Protein AF-A0A4R5G3Q1-F1 (afdb_monomer_lite)

Radius of gyration: 22.33 Å; chains: 1; bounding box: 58×32×51 Å

Organism: NCBI:txid2740579

Secondary structure (DSSP, 8-state):
-----HHHHHT--SSSPPHHHHHHHHHHHHHHHHTTSS-HHHHHHHTGGGGTSS-HHHHHHHHHHHHS---HHHHHHHHHHHHHH---B-TTSPBP--S------HHHHHHHHHHTT----TTT-TTHHHHHHHHHHHHH-

Sequence (141 aa):
KVLTSSAKNRGKSDDVPSLEIVHNRKSYWYKLYKSGLISKRKFDNLTKAERGGLTEADKAGFIKRQLVETRQITKHVAQILDARFNTKRDENDKVIRDVKVITLKSNLVSQFRKEFKFYKVREINDYHHAHDAYLNAVVGT

Foldseek 3Di:
DDDDDPVVVVPDDPWAPAPVVCVVCLVVVVVCPVVVVDDPVVSCRNNCVVVVIQDPVNVVVVVCVQWDDDDVVVVVVLVVVQCVPFVDADPVRHTDRPDDRDDGDPVQLVVVCVVVVVDDDPVVDDCVVVVSVVSCVVSRD

Structure (mmCIF, N/CA/C/O backbone):
data_AF-A0A4R5G3Q1-F1
#
_entry.id   AF-A0A4R5G3Q1-F1
#
loop_
_atom_site.group_PDB
_atom_site.id
_atom_site.type_symbol
_atom_site.label_atom_id
_atom_site.label_alt_id
_atom_site.label_comp_id
_atom_site.label_asym_id
_atom_site.label_entity_id
_atom_site.label_seq_id
_atom_site.pdbx_PDB_ins_code
_atom_site.Cartn_x
_atom_site.Cartn_y
_atom_site.Cartn_z
_atom_site.occupancy
_atom_site.B_iso_or_equiv
_atom_site.auth_seq_id
_atom_site.auth_comp_id
_atom_site.auth_asym_id
_atom_site.auth_atom_id
_atom_site.pdbx_PDB_model_num
ATOM 1 N N . LYS A 1 1 ? -8.012 -5.603 12.363 1.00 86.38 1 LYS A N 1
ATOM 2 C CA . LYS A 1 1 ? -9.467 -5.897 12.393 1.00 86.38 1 LYS A CA 1
ATOM 3 C C . LYS A 1 1 ? -9.873 -6.323 13.807 1.00 86.38 1 LYS A C 1
ATOM 5 O O . LYS A 1 1 ? -9.035 -6.885 14.516 1.00 86.38 1 LYS A O 1
ATOM 10 N N . VAL A 1 2 ? -11.102 -6.008 14.219 1.00 88.31 2 VAL A N 1
ATOM 11 C CA . VAL A 1 2 ? -11.713 -6.353 15.519 1.00 88.31 2 VAL A CA 1
ATOM 12 C C . VAL A 1 2 ? -13.204 -6.626 15.301 1.00 88.31 2 VAL A C 1
ATOM 14 O O . VAL A 1 2 ? -13.788 -6.010 14.412 1.00 88.31 2 VAL A O 1
ATOM 17 N N . LEU A 1 3 ? -13.800 -7.525 16.087 1.00 90.25 3 LEU A N 1
ATOM 18 C CA . LEU A 1 3 ? -15.251 -7.725 16.128 1.00 90.25 3 LEU A CA 1
ATOM 19 C C . LEU A 1 3 ? -15.857 -6.740 17.138 1.00 90.25 3 LEU A C 1
ATOM 21 O O . LEU A 1 3 ? -15.314 -6.558 18.224 1.00 90.25 3 LEU A O 1
ATOM 25 N N . THR A 1 4 ? -16.944 -6.068 16.769 1.00 88.31 4 THR A N 1
ATOM 26 C CA . THR A 1 4 ? -17.687 -5.142 17.638 1.00 88.31 4 THR A CA 1
ATOM 27 C C . THR A 1 4 ? -19.130 -5.040 17.149 1.00 88.31 4 THR A C 1
ATOM 29 O O . THR A 1 4 ? -19.430 -5.461 16.029 1.00 88.31 4 THR A O 1
ATOM 32 N N . SER A 1 5 ? -20.022 -4.487 17.971 1.00 87.38 5 SER A N 1
ATOM 33 C CA . SER A 1 5 ? -21.430 -4.333 17.610 1.00 87.38 5 SER A CA 1
ATOM 34 C C . SER A 1 5 ? -21.610 -3.390 16.416 1.00 87.38 5 SER A C 1
ATOM 36 O O . SER A 1 5 ? -20.875 -2.415 16.237 1.00 87.38 5 SER A O 1
ATOM 38 N N . SER A 1 6 ? -22.624 -3.670 15.594 1.00 82.00 6 SER A N 1
ATOM 39 C CA . SER A 1 6 ? -22.924 -2.886 14.388 1.00 82.00 6 SER A CA 1
ATOM 40 C C . SER A 1 6 ? -23.203 -1.409 14.702 1.00 82.00 6 SER A C 1
ATOM 42 O O . SER A 1 6 ? -22.681 -0.523 14.028 1.00 82.00 6 SER A O 1
ATOM 44 N N . ALA A 1 7 ? -23.918 -1.125 15.797 1.00 80.38 7 ALA A N 1
ATOM 45 C CA . ALA A 1 7 ? -24.176 0.243 16.249 1.00 80.38 7 ALA A CA 1
ATOM 46 C C . ALA A 1 7 ? -22.879 1.025 16.532 1.00 80.38 7 ALA A C 1
ATOM 48 O O . ALA A 1 7 ? -22.729 2.159 16.086 1.00 80.38 7 ALA A O 1
ATOM 49 N N . LYS A 1 8 ? -21.900 0.395 17.197 1.00 78.75 8 LYS A N 1
ATOM 50 C CA . LYS A 1 8 ? -20.589 1.006 17.469 1.00 78.75 8 LYS A CA 1
ATOM 51 C C . LYS A 1 8 ? -19.693 1.078 16.226 1.00 78.75 8 LYS A C 1
ATOM 53 O O . LYS A 1 8 ? -18.762 1.872 16.210 1.00 78.75 8 LYS A O 1
ATOM 58 N N . ASN A 1 9 ? -19.947 0.271 15.192 1.00 74.94 9 ASN A N 1
ATOM 59 C CA . ASN A 1 9 ? -19.268 0.393 13.897 1.00 74.94 9 ASN A CA 1
ATOM 60 C C . ASN A 1 9 ? -19.763 1.593 13.083 1.00 74.94 9 ASN A C 1
ATOM 62 O O . ASN A 1 9 ? -18.938 2.245 12.456 1.00 74.94 9 ASN A O 1
ATOM 66 N N . ARG A 1 10 ? -21.072 1.880 13.095 1.00 60.50 10 ARG A N 1
ATOM 67 C CA . ARG A 1 10 ? -21.661 2.995 12.332 1.00 60.50 10 ARG A CA 1
ATOM 68 C C . ARG A 1 10 ? -21.222 4.375 12.825 1.00 60.50 10 ARG A C 1
ATOM 70 O O . ARG A 1 10 ? -21.154 5.293 12.027 1.00 60.50 10 ARG A O 1
ATOM 77 N N . GLY A 1 11 ? -20.897 4.506 14.111 1.00 62.84 11 GLY A N 1
ATOM 78 C CA . GLY A 1 11 ? -20.401 5.755 14.703 1.00 62.84 11 GLY A CA 1
ATOM 79 C C . GLY A 1 11 ? -18.888 5.974 14.590 1.00 62.84 11 GLY A C 1
ATOM 80 O O . GLY A 1 11 ? -18.348 6.769 15.351 1.00 62.84 11 GLY A O 1
ATOM 81 N N . LYS A 1 12 ? -18.174 5.230 13.734 1.00 70.38 12 LYS A N 1
ATOM 82 C CA . LYS A 1 12 ? -16.725 5.409 13.549 1.00 70.38 12 LYS A CA 1
ATOM 83 C C . LYS A 1 12 ? -16.443 6.582 12.611 1.00 70.38 12 LYS A C 1
ATOM 85 O O . LYS A 1 12 ? -17.037 6.653 11.542 1.00 70.38 12 LYS A O 1
ATOM 90 N N . SER A 1 13 ? -15.511 7.445 13.007 1.00 69.81 13 SER A N 1
ATOM 91 C CA . SER A 1 13 ? -14.900 8.470 12.156 1.00 69.81 13 SER A CA 1
ATOM 92 C C . SER A 1 13 ? -13.660 7.924 11.429 1.00 69.81 13 SER A C 1
ATOM 94 O O . SER A 1 13 ? -13.234 6.792 11.679 1.00 69.81 13 SER A O 1
ATOM 96 N N . ASP A 1 14 ? -13.050 8.740 10.565 1.00 76.12 14 ASP A N 1
ATOM 97 C CA . ASP A 1 14 ? -11.826 8.427 9.803 1.00 76.12 14 ASP A CA 1
ATOM 98 C C . ASP A 1 14 ? -10.533 8.387 10.654 1.00 76.12 14 ASP A C 1
ATOM 100 O O . ASP A 1 14 ? -9.425 8.548 10.138 1.00 76.12 14 ASP A O 1
ATOM 104 N N . ASP A 1 15 ? -10.650 8.162 11.966 1.00 80.56 15 ASP A N 1
ATOM 105 C CA . ASP A 1 15 ? -9.535 8.173 12.917 1.00 80.56 15 ASP A CA 1
ATOM 106 C C . ASP A 1 15 ? -9.480 6.894 13.783 1.00 80.56 15 ASP A C 1
ATOM 108 O O . ASP A 1 15 ? -10.310 5.981 13.695 1.00 80.56 15 ASP A O 1
ATOM 112 N N . VAL A 1 16 ? -8.443 6.785 14.614 1.00 86.38 16 VAL A N 1
ATOM 113 C CA . VAL A 1 16 ? -8.289 5.740 15.635 1.00 86.38 16 VAL A CA 1
ATOM 114 C C . VAL A 1 16 ? -9.431 5.789 16.664 1.00 86.38 16 VAL A C 1
ATOM 116 O O . VAL A 1 16 ? -10.144 6.789 16.752 1.00 86.38 16 VAL A O 1
ATOM 119 N N . PRO A 1 17 ? -9.641 4.725 17.472 1.00 88.75 17 PRO A N 1
ATOM 120 C CA . PRO A 1 17 ? -10.672 4.751 18.507 1.00 88.75 17 PRO A CA 1
ATOM 121 C C . PRO A 1 17 ? -10.540 5.992 19.396 1.00 88.75 17 PRO A C 1
ATOM 123 O O . PRO A 1 17 ? -9.445 6.281 19.868 1.00 88.75 17 PRO A O 1
ATOM 126 N N . SER A 1 18 ? -11.644 6.696 19.645 1.00 89.12 18 SER A N 1
ATOM 127 C CA . SER A 1 18 ? -11.668 7.906 20.476 1.00 89.12 18 SER A CA 1
ATOM 12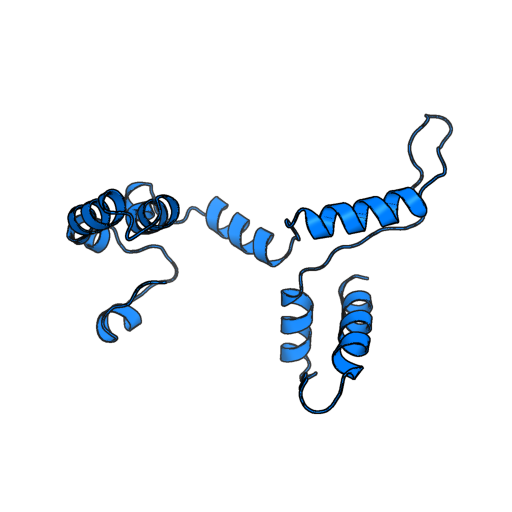8 C C . SER A 1 18 ? -11.081 7.665 21.871 1.00 89.12 18 SER A C 1
ATOM 130 O O . SER A 1 18 ? -11.228 6.569 22.420 1.00 89.12 18 SER A O 1
ATOM 132 N N . LEU A 1 19 ? -10.513 8.706 22.488 1.00 89.88 19 LEU A N 1
ATOM 133 C CA . LEU A 1 19 ? -9.928 8.658 23.839 1.00 89.88 19 LEU A CA 1
ATOM 134 C C . LEU A 1 19 ? -10.833 7.972 24.874 1.00 89.88 19 LEU A C 1
ATOM 136 O O . LEU A 1 19 ? -10.369 7.108 25.611 1.00 89.88 19 LEU A O 1
ATOM 140 N N . GLU A 1 20 ? -12.136 8.265 24.864 1.00 90.19 20 GLU A N 1
ATOM 141 C CA . GLU A 1 20 ? -13.117 7.636 25.761 1.00 90.19 20 GLU A CA 1
ATOM 142 C C . GLU A 1 20 ? -13.143 6.100 25.625 1.00 90.19 20 GLU A C 1
ATOM 144 O O . GLU A 1 20 ? -13.117 5.361 26.610 1.00 90.19 20 GLU A O 1
ATOM 149 N N . ILE A 1 21 ? -13.130 5.593 24.388 1.00 90.50 21 ILE A N 1
ATOM 150 C CA . ILE A 1 21 ? -13.095 4.153 24.110 1.00 90.50 21 ILE A CA 1
ATOM 151 C C . ILE A 1 21 ? -11.769 3.568 24.589 1.00 90.50 21 ILE A C 1
ATOM 153 O O . ILE A 1 21 ? -11.762 2.472 25.154 1.00 90.50 21 ILE A O 1
ATOM 157 N N . VAL A 1 22 ? -10.660 4.279 24.367 1.00 92.50 22 VAL A N 1
ATOM 158 C CA . VAL A 1 22 ? -9.340 3.825 24.802 1.00 92.50 22 VAL A CA 1
ATOM 159 C C . VAL A 1 22 ? -9.299 3.701 26.318 1.00 92.50 22 VAL A C 1
ATOM 161 O O . VAL A 1 22 ? -8.994 2.615 26.802 1.00 92.50 22 VAL A O 1
ATOM 164 N N . HIS A 1 23 ? -9.701 4.724 27.071 1.00 93.31 23 HIS A N 1
ATOM 165 C CA . HIS A 1 23 ? -9.729 4.669 28.535 1.00 93.31 23 HIS A CA 1
ATOM 166 C C . HIS A 1 23 ? -10.598 3.511 29.049 1.00 93.31 23 HIS A C 1
ATOM 168 O O . HIS A 1 23 ? -10.150 2.719 29.878 1.00 93.31 23 HIS A O 1
ATOM 174 N N . ASN A 1 24 ? -11.787 3.322 28.469 1.00 93.88 24 ASN A N 1
ATOM 175 C CA . ASN A 1 24 ? -12.714 2.260 28.869 1.00 93.88 24 ASN A CA 1
ATOM 176 C C . ASN A 1 24 ? -12.227 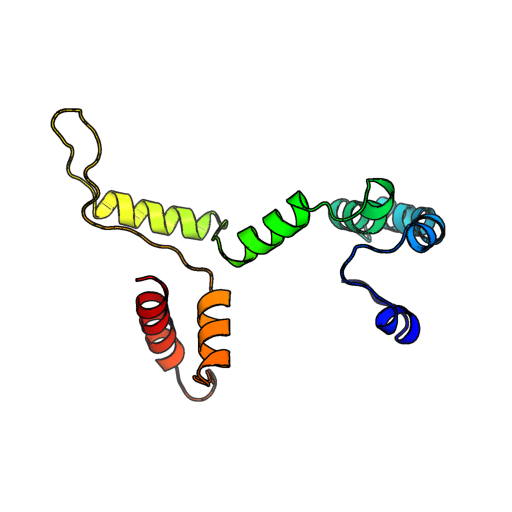0.839 28.530 1.00 93.88 24 ASN A C 1
ATOM 178 O O . ASN A 1 24 ? -12.640 -0.132 29.167 1.00 93.88 24 ASN A O 1
ATOM 182 N N . ARG A 1 25 ? -11.392 0.667 27.495 1.00 94.38 25 ARG A N 1
ATOM 183 C CA . ARG A 1 25 ? -11.009 -0.663 26.976 1.00 94.38 25 ARG A CA 1
ATOM 184 C C . ARG A 1 25 ? -9.535 -1.017 27.145 1.00 94.38 25 ARG A C 1
ATOM 186 O O . ARG A 1 25 ? -9.197 -2.194 27.016 1.00 94.38 25 ARG A O 1
ATOM 193 N N . LYS A 1 26 ? -8.665 -0.067 27.486 1.00 95.12 26 LYS A N 1
ATOM 194 C CA . LYS A 1 26 ? -7.208 -0.262 27.568 1.00 95.12 26 LYS A CA 1
ATOM 195 C C . LYS A 1 26 ? -6.803 -1.378 28.518 1.00 95.12 26 LYS A C 1
ATOM 197 O O . LYS A 1 26 ? -6.003 -2.221 28.125 1.00 95.12 26 LYS A O 1
ATOM 202 N N . SER A 1 27 ? -7.377 -1.430 29.723 1.00 96.69 27 SER A N 1
ATOM 203 C CA . SER A 1 27 ? -7.077 -2.495 30.696 1.00 96.69 27 SER A CA 1
ATOM 204 C C . SER A 1 27 ? -7.393 -3.884 30.126 1.00 96.69 27 SER A C 1
ATOM 206 O O . SER A 1 27 ? -6.581 -4.807 30.205 1.00 96.69 27 SER A O 1
ATOM 208 N N . TYR A 1 28 ? -8.534 -4.021 29.445 1.00 97.12 28 TYR A N 1
ATOM 209 C CA . TYR A 1 28 ? -8.911 -5.263 28.775 1.00 97.12 28 TYR A CA 1
ATOM 210 C C . TYR A 1 28 ? -7.964 -5.606 27.615 1.00 97.12 28 TYR A C 1
ATOM 212 O O . TYR A 1 28 ? -7.463 -6.726 27.537 1.00 97.12 28 TYR A O 1
ATOM 220 N N . TRP A 1 29 ? -7.650 -4.646 26.741 1.00 97.50 29 TRP A N 1
ATOM 221 C CA . TRP A 1 29 ? -6.699 -4.867 25.648 1.00 97.50 29 TRP A CA 1
ATOM 222 C C . TRP A 1 29 ? -5.293 -5.203 26.149 1.00 97.50 29 TRP A C 1
ATOM 224 O O . TRP A 1 29 ? -4.611 -6.009 25.524 1.00 97.50 29 TRP A O 1
ATOM 234 N N . TYR A 1 30 ? -4.874 -4.652 27.287 1.00 97.62 30 TYR A N 1
ATOM 235 C CA . TYR A 1 30 ? -3.601 -4.992 27.910 1.00 97.62 30 TYR A CA 1
ATOM 236 C C . TYR A 1 30 ? -3.579 -6.451 28.382 1.00 97.62 30 TYR A C 1
ATOM 238 O O . TYR A 1 30 ? -2.609 -7.156 28.115 1.00 97.62 30 TYR A O 1
ATOM 246 N N . LYS A 1 31 ? -4.669 -6.954 28.982 1.00 97.88 31 LYS A N 1
ATOM 247 C CA . LYS A 1 31 ? -4.806 -8.386 29.312 1.00 97.88 31 LYS A CA 1
ATOM 248 C C . LYS A 1 31 ? -4.715 -9.269 28.061 1.00 97.88 31 LYS A C 1
ATOM 250 O O . LYS A 1 31 ? -4.006 -10.274 28.072 1.00 97.88 31 LYS A O 1
ATOM 255 N N . LEU A 1 32 ? -5.371 -8.879 26.964 1.00 97.75 32 LEU A N 1
ATOM 256 C CA . LEU A 1 32 ? -5.275 -9.595 25.681 1.00 97.75 32 LEU A CA 1
ATOM 257 C C . LEU A 1 32 ? -3.855 -9.575 25.102 1.00 97.75 32 LEU A C 1
ATOM 259 O O . LEU A 1 32 ? -3.410 -10.552 24.509 1.00 97.75 32 LEU A O 1
ATOM 263 N N . TYR A 1 33 ? -3.140 -8.462 25.258 1.00 97.62 33 TYR A N 1
ATOM 264 C CA . TYR A 1 33 ? -1.757 -8.345 24.811 1.00 97.62 33 TYR A CA 1
ATOM 265 C C . TYR A 1 33 ? -0.830 -9.237 25.644 1.00 97.62 33 TYR A C 1
ATOM 267 O O . TYR A 1 33 ? -0.054 -10.010 25.088 1.00 97.62 33 TYR A O 1
ATOM 275 N N . LYS A 1 34 ? -0.951 -9.190 26.976 1.00 97.94 34 LYS A N 1
ATOM 276 C CA . LYS A 1 34 ? -0.145 -10.002 27.900 1.00 97.94 34 LYS A CA 1
ATOM 277 C C . LYS A 1 34 ? -0.393 -11.503 27.759 1.00 97.94 34 LYS A C 1
ATOM 279 O O . LYS A 1 34 ? 0.523 -12.272 28.016 1.00 97.94 34 LYS A O 1
ATOM 284 N N . SER A 1 35 ? -1.588 -11.903 27.328 1.00 97.50 35 SER A N 1
ATOM 285 C CA . SER A 1 35 ? -1.933 -13.298 27.015 1.00 97.50 35 SER A CA 1
ATOM 286 C C . SER A 1 35 ? -1.589 -13.722 25.581 1.00 97.50 35 SER A C 1
ATOM 288 O O . SER A 1 35 ? -1.857 -14.857 25.205 1.00 97.50 35 SER A O 1
ATOM 290 N N . GLY A 1 36 ? -1.020 -12.836 24.755 1.00 97.00 36 GLY A N 1
ATOM 291 C CA . GLY A 1 36 ? -0.634 -13.151 23.374 1.00 97.00 36 GLY A CA 1
ATOM 292 C C . GLY A 1 36 ? -1.790 -13.200 22.366 1.00 97.00 36 GLY A C 1
ATOM 293 O O . GLY A 1 36 ? -1.555 -13.427 21.181 1.00 97.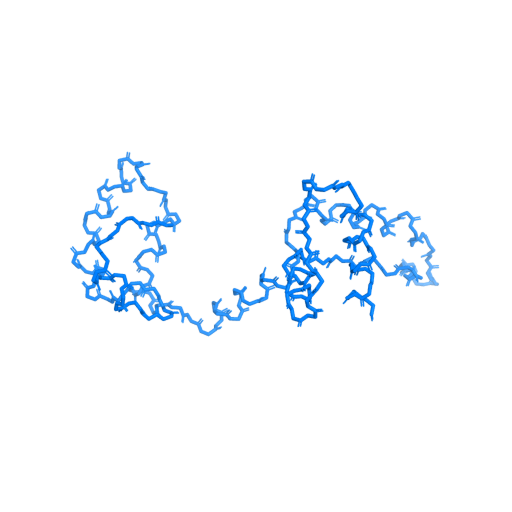00 36 GLY A O 1
ATOM 294 N N . LEU A 1 37 ? -3.031 -12.922 22.784 1.00 97.38 37 LEU A N 1
ATOM 295 C CA . LEU A 1 37 ? -4.211 -12.909 21.907 1.00 97.38 37 LEU A CA 1
ATOM 296 C C . LEU A 1 37 ? -4.219 -11.725 20.926 1.00 97.38 37 LEU A C 1
ATOM 298 O O . LEU A 1 37 ? -4.883 -11.764 19.886 1.00 97.38 37 LEU A O 1
ATOM 302 N N . ILE A 1 38 ? -3.490 -10.649 21.240 1.00 97.56 38 ILE A N 1
ATOM 303 C CA . ILE A 1 38 ? -3.215 -9.556 20.303 1.00 97.56 38 ILE A CA 1
ATOM 304 C C . ILE A 1 38 ? -1.725 -9.220 20.276 1.00 97.56 38 ILE A C 1
ATOM 306 O O . ILE A 1 38 ? -1.043 -9.254 21.294 1.00 97.56 38 ILE A O 1
ATOM 310 N N . SER A 1 39 ? -1.224 -8.830 19.104 1.00 97.62 39 SER A N 1
ATOM 311 C CA . SER A 1 39 ? 0.159 -8.378 18.957 1.00 97.62 39 SER A CA 1
ATOM 312 C C . SER A 1 39 ? 0.380 -6.990 19.562 1.00 97.62 39 SER A C 1
ATOM 314 O O . SER A 1 39 ? -0.546 -6.175 19.627 1.00 97.62 39 SER A O 1
ATOM 316 N N . LYS A 1 40 ? 1.640 -6.678 19.894 1.00 96.75 40 LYS A N 1
ATOM 317 C CA . LYS A 1 40 ? 2.066 -5.338 20.336 1.00 96.75 40 LYS A CA 1
ATOM 318 C C . LYS A 1 40 ? 1.593 -4.247 19.373 1.00 96.75 40 LYS A C 1
ATOM 320 O O . LYS A 1 40 ? 0.899 -3.323 19.772 1.00 96.75 40 LYS A O 1
ATOM 325 N N . ARG A 1 41 ? 1.831 -4.434 18.069 1.00 96.00 41 ARG A N 1
ATOM 326 C CA . ARG A 1 41 ? 1.386 -3.501 17.020 1.00 96.00 41 ARG A CA 1
ATOM 327 C C . ARG A 1 41 ? -0.125 -3.253 17.049 1.00 96.00 41 ARG A C 1
ATOM 329 O O . ARG A 1 41 ? -0.568 -2.136 16.798 1.00 96.00 41 ARG A O 1
ATOM 336 N N . LYS A 1 42 ? -0.935 -4.284 17.317 1.00 96.06 42 LYS A N 1
ATOM 337 C CA . LYS A 1 42 ? -2.392 -4.131 17.414 1.00 96.06 42 LYS A CA 1
ATOM 338 C C . LYS A 1 42 ? -2.775 -3.332 18.659 1.00 96.06 42 LYS A C 1
ATOM 340 O O 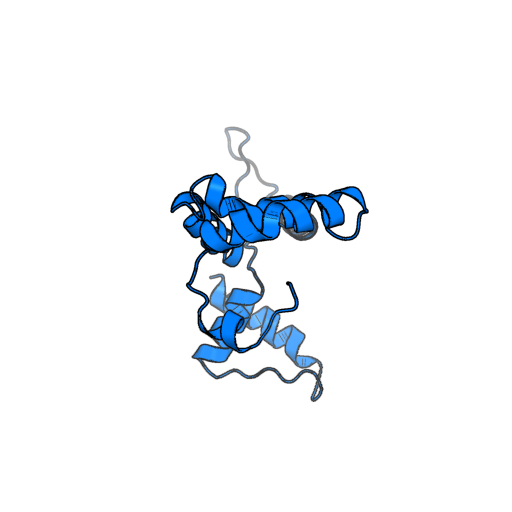. LYS A 1 42 ? -3.609 -2.442 18.540 1.00 96.06 42 LYS A O 1
ATOM 345 N N . PHE A 1 43 ? -2.161 -3.613 19.806 1.00 96.75 43 PHE A N 1
ATOM 346 C CA . PHE A 1 43 ? -2.369 -2.853 21.040 1.00 96.75 43 PHE A CA 1
ATOM 347 C C . PHE A 1 43 ? -1.969 -1.376 20.885 1.00 96.75 43 PHE A C 1
ATOM 349 O O . PHE A 1 43 ? -2.758 -0.485 21.203 1.00 96.75 43 PHE A O 1
ATOM 356 N N . ASP A 1 44 ? -0.800 -1.109 20.301 1.00 95.69 44 ASP A N 1
ATOM 357 C CA . ASP A 1 44 ? -0.309 0.249 20.058 1.00 95.69 44 ASP A CA 1
ATOM 358 C C . ASP A 1 44 ? -1.250 1.019 19.116 1.00 95.69 44 ASP A C 1
ATOM 360 O O . ASP A 1 44 ? -1.609 2.164 19.376 1.00 95.69 44 ASP A O 1
ATOM 364 N N . ASN A 1 45 ? -1.745 0.386 18.051 1.00 93.69 45 ASN A N 1
ATOM 365 C CA . ASN A 1 45 ? -2.703 1.031 17.151 1.00 93.69 45 ASN A CA 1
ATOM 366 C C . ASN A 1 45 ? -4.062 1.306 17.819 1.00 93.69 45 ASN A C 1
ATOM 368 O O . ASN A 1 45 ? -4.681 2.325 17.531 1.00 93.69 45 ASN A O 1
ATOM 372 N N . LEU A 1 46 ? -4.533 0.416 18.702 1.00 94.31 46 LEU A N 1
ATOM 373 C CA . LEU A 1 46 ? -5.797 0.600 19.429 1.00 94.31 46 LEU A CA 1
ATOM 374 C C . LEU A 1 46 ? -5.720 1.719 20.475 1.00 94.31 46 LEU A C 1
ATOM 376 O O . LEU A 1 46 ? -6.730 2.349 20.758 1.00 94.31 46 LEU A O 1
ATOM 380 N N . THR A 1 47 ? -4.532 1.967 21.028 1.00 94.81 47 THR A N 1
ATOM 381 C CA . THR A 1 47 ? -4.277 2.974 22.073 1.00 94.81 47 THR A CA 1
ATOM 382 C C . THR A 1 47 ? -3.701 4.282 21.527 1.00 94.81 47 THR A C 1
ATOM 384 O O . THR A 1 47 ? -3.332 5.166 22.293 1.00 94.81 47 THR A O 1
ATOM 387 N N . LYS A 1 48 ? -3.601 4.435 20.200 1.00 93.56 48 LYS A N 1
ATOM 388 C CA . LYS A 1 48 ? -2.911 5.571 19.569 1.00 93.56 48 LYS A CA 1
ATOM 389 C C . LYS A 1 48 ? -3.548 6.935 19.877 1.00 93.56 48 LYS A C 1
ATOM 391 O O . LYS A 1 48 ? -2.828 7.928 19.869 1.00 93.56 48 LYS A O 1
ATOM 396 N N . ALA A 1 49 ? -4.835 6.994 20.220 1.00 91.75 49 ALA A N 1
ATOM 397 C CA . ALA A 1 49 ? -5.491 8.249 20.596 1.00 91.75 49 ALA A CA 1
ATOM 398 C C . ALA A 1 49 ? -4.860 8.924 21.827 1.00 91.75 49 ALA A C 1
ATOM 400 O O . ALA A 1 49 ? -4.767 10.144 21.857 1.00 91.75 49 ALA A O 1
ATOM 401 N N . GLU A 1 50 ? -4.322 8.156 22.784 1.00 92.69 50 GLU A N 1
ATOM 402 C CA . GLU A 1 50 ? -3.587 8.706 23.942 1.00 92.69 50 GLU A CA 1
ATOM 403 C C . GLU A 1 50 ? -2.269 9.392 23.553 1.00 92.69 50 GLU A C 1
ATOM 405 O O . GLU A 1 50 ? -1.691 10.130 24.342 1.00 92.69 50 GLU A O 1
ATOM 410 N N . ARG A 1 51 ? -1.778 9.140 22.336 1.00 92.81 51 ARG A N 1
ATOM 411 C CA . ARG A 1 51 ? -0.551 9.718 21.776 1.00 92.81 51 ARG A CA 1
ATOM 412 C C . ARG A 1 51 ? -0.849 10.735 20.669 1.00 92.81 51 ARG A C 1
ATOM 414 O O . ARG A 1 51 ? -0.027 10.913 19.776 1.00 92.81 51 ARG A O 1
ATOM 421 N N . GLY A 1 52 ? -2.030 11.355 20.696 1.00 88.38 52 GLY A N 1
ATOM 422 C CA . GLY A 1 52 ? -2.425 12.383 19.727 1.00 88.38 52 GLY A CA 1
ATOM 423 C C . GLY A 1 52 ? -3.094 11.861 18.452 1.00 88.38 52 GLY A C 1
ATOM 424 O O . GLY A 1 52 ? -3.255 12.622 17.506 1.00 88.38 52 GLY A O 1
ATOM 425 N N . GLY A 1 53 ? -3.498 10.585 18.406 1.00 89.56 53 GLY A N 1
ATOM 426 C CA . GLY A 1 53 ? -4.278 10.044 17.285 1.00 89.56 53 GLY A CA 1
ATOM 427 C C . GLY A 1 53 ? -3.484 9.910 15.982 1.00 89.56 53 GLY A C 1
ATOM 428 O O . GLY A 1 53 ? -2.276 9.658 16.008 1.00 89.56 53 GLY A O 1
ATOM 429 N N . LEU A 1 54 ? -4.162 9.989 14.832 1.00 89.94 54 LEU A N 1
ATOM 430 C CA . LEU A 1 54 ? -3.497 10.046 13.528 1.00 89.94 54 LEU A CA 1
ATOM 431 C C . LEU A 1 54 ? -3.045 11.472 13.212 1.00 89.94 54 LEU A C 1
ATOM 433 O O . LEU A 1 54 ? -3.851 12.332 12.866 1.00 89.94 54 LEU A O 1
ATOM 437 N N . THR A 1 55 ? -1.733 11.692 13.257 1.00 90.69 55 THR A N 1
ATOM 438 C CA . THR A 1 55 ? -1.133 12.963 12.832 1.00 90.69 55 THR A CA 1
ATOM 439 C C . THR A 1 55 ? -1.252 13.156 11.317 1.00 90.69 55 THR A C 1
ATOM 441 O O . THR A 1 55 ? -1.369 12.187 10.560 1.00 90.69 55 THR A O 1
ATOM 444 N N . GLU A 1 56 ? -1.136 14.393 10.834 1.00 90.38 56 GLU A N 1
ATOM 445 C CA . GLU A 1 56 ? -1.090 14.664 9.387 1.00 90.38 56 GLU A CA 1
ATOM 446 C C . GLU A 1 56 ? 0.081 13.946 8.695 1.00 90.38 56 GLU A C 1
ATOM 448 O O . GLU A 1 56 ? -0.064 13.413 7.593 1.00 90.38 56 GLU A O 1
ATOM 453 N N . ALA A 1 57 ? 1.218 13.811 9.385 1.00 90.12 57 ALA A N 1
ATOM 454 C CA . ALA A 1 57 ? 2.351 13.027 8.903 1.00 90.12 57 ALA A CA 1
ATOM 455 C C . ALA A 1 57 ? 2.018 11.526 8.782 1.00 90.12 57 ALA A C 1
ATOM 457 O O . ALA A 1 57 ? 2.417 10.877 7.810 1.00 90.12 57 ALA A O 1
ATOM 458 N N . ASP A 1 58 ? 1.253 10.963 9.726 1.00 89.31 58 ASP A N 1
ATOM 459 C CA . ASP A 1 58 ? 0.775 9.580 9.636 1.00 89.31 58 ASP A CA 1
ATOM 460 C C . ASP A 1 58 ? -0.144 9.390 8.425 1.00 89.31 58 ASP A C 1
ATOM 462 O O . ASP A 1 58 ? 0.034 8.429 7.670 1.00 89.31 58 ASP A O 1
ATOM 466 N N . LYS A 1 59 ? -1.099 10.308 8.224 1.00 89.81 59 LYS A N 1
ATOM 467 C CA . LYS A 1 59 ? -2.043 10.292 7.094 1.00 89.81 59 LYS A CA 1
ATOM 468 C C . LYS A 1 59 ? -1.305 10.359 5.760 1.00 89.81 59 LYS A C 1
ATOM 470 O O . LYS A 1 59 ? -1.473 9.465 4.927 1.00 89.81 59 LYS A O 1
ATOM 475 N N . ALA A 1 60 ? -0.399 11.323 5.597 1.00 91.31 60 ALA A N 1
ATOM 476 C CA . ALA A 1 60 ? 0.458 11.427 4.418 1.00 91.31 60 ALA A CA 1
ATOM 477 C C . ALA A 1 60 ? 1.302 10.156 4.211 1.00 91.31 60 ALA A C 1
ATOM 479 O O . ALA A 1 60 ? 1.411 9.639 3.097 1.00 91.31 60 ALA A O 1
ATOM 480 N N . GLY A 1 61 ? 1.842 9.580 5.288 1.00 90.94 61 GLY A N 1
ATOM 481 C CA . GLY A 1 61 ? 2.575 8.316 5.248 1.00 90.94 61 GLY A CA 1
ATOM 482 C C . GLY A 1 61 ? 1.711 7.112 4.849 1.00 90.94 61 GLY A C 1
ATOM 483 O O . GLY A 1 61 ? 2.201 6.188 4.192 1.00 90.94 61 GLY A O 1
ATOM 484 N N . PHE A 1 62 ? 0.426 7.077 5.216 1.00 89.81 62 PHE A N 1
ATOM 485 C CA . PHE A 1 62 ? -0.514 6.058 4.739 1.00 89.81 62 PHE A CA 1
ATOM 486 C C . PHE A 1 62 ? -0.786 6.204 3.245 1.00 89.81 62 PHE A C 1
ATOM 488 O O . PHE A 1 62 ? -0.664 5.207 2.533 1.00 89.81 62 PHE A O 1
ATOM 495 N N . ILE A 1 63 ? -1.055 7.421 2.768 1.00 88.38 63 ILE A N 1
ATOM 496 C CA . ILE A 1 63 ? -1.288 7.710 1.345 1.00 88.38 63 ILE A CA 1
ATOM 497 C C . ILE A 1 63 ? -0.045 7.354 0.523 1.00 88.38 63 ILE A C 1
ATOM 499 O O . ILE A 1 63 ? -0.123 6.576 -0.425 1.00 88.38 63 ILE A O 1
ATOM 503 N N . LYS A 1 64 ? 1.144 7.800 0.947 1.00 90.19 64 LYS A N 1
ATOM 504 C CA . LYS A 1 64 ? 2.411 7.450 0.287 1.00 90.19 64 LYS A CA 1
ATOM 505 C C . LYS A 1 64 ? 2.611 5.937 0.211 1.00 90.19 64 LYS A C 1
ATOM 507 O O . LYS A 1 64 ? 3.037 5.421 -0.818 1.00 90.19 64 LYS A O 1
ATOM 512 N N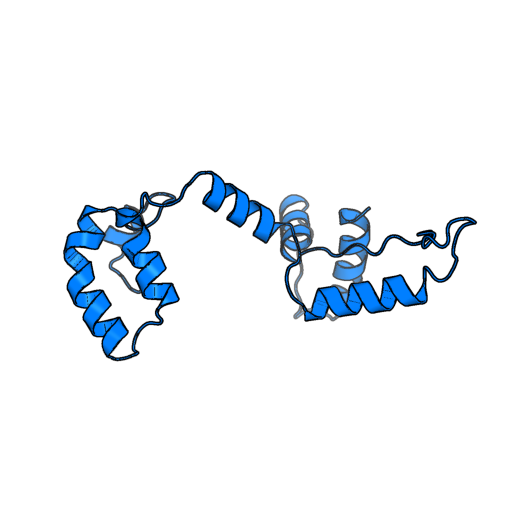 . ARG A 1 65 ? 2.262 5.197 1.269 1.00 88.56 65 ARG A N 1
ATOM 513 C CA . ARG A 1 65 ? 2.308 3.727 1.260 1.00 88.56 65 ARG A CA 1
ATOM 514 C C . ARG A 1 65 ? 1.258 3.091 0.358 1.00 88.56 65 ARG A C 1
ATOM 516 O O . ARG A 1 65 ? 1.434 1.925 0.032 1.00 88.56 65 ARG A O 1
ATOM 523 N N . GLN A 1 66 ? 0.190 3.769 -0.041 1.00 86.88 66 GLN A N 1
ATOM 524 C CA . GLN A 1 66 ? -0.737 3.232 -1.041 1.00 86.88 66 GLN A CA 1
ATOM 525 C C . GLN A 1 66 ? -0.178 3.346 -2.463 1.00 86.88 66 GLN A C 1
ATOM 527 O O . GLN A 1 66 ? -0.479 2.485 -3.287 1.00 86.88 66 GLN A O 1
ATOM 532 N N . LEU A 1 67 ? 0.677 4.341 -2.714 1.00 86.31 67 LEU A N 1
ATOM 533 C CA . LEU A 1 67 ? 1.259 4.624 -4.028 1.00 86.31 67 LEU A CA 1
ATOM 534 C C . LEU A 1 67 ? 2.611 3.926 -4.243 1.00 86.31 67 LEU A C 1
ATOM 536 O O . LEU A 1 67 ? 2.855 3.347 -5.295 1.00 86.31 67 LEU A O 1
ATOM 540 N N . VAL A 1 68 ? 3.483 3.940 -3.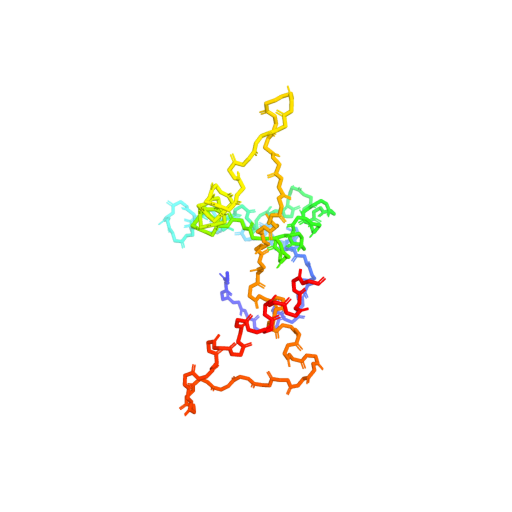232 1.00 89.25 68 VAL A N 1
ATOM 541 C CA . VAL A 1 68 ? 4.883 3.507 -3.360 1.00 89.25 68 VAL A CA 1
ATOM 542 C C . VAL A 1 68 ? 5.066 2.053 -2.933 1.00 89.25 68 VAL A C 1
ATOM 544 O O . VAL A 1 68 ? 4.613 1.650 -1.853 1.00 89.25 68 VAL A O 1
ATOM 547 N N . GLU A 1 69 ? 5.782 1.269 -3.745 1.00 90.25 69 GLU A N 1
ATOM 548 C CA . GLU A 1 69 ? 6.195 -0.092 -3.401 1.00 90.25 69 GLU A CA 1
ATOM 549 C C . GLU A 1 69 ? 7.317 -0.108 -2.355 1.00 90.25 69 GLU A C 1
ATOM 551 O O . GLU A 1 69 ? 8.333 0.576 -2.457 1.00 90.25 69 GLU A O 1
ATOM 556 N N . THR A 1 70 ? 7.115 -0.890 -1.297 1.00 89.19 70 THR A N 1
ATOM 557 C CA . THR A 1 70 ? 8.028 -0.963 -0.149 1.00 89.19 70 THR A CA 1
ATOM 558 C C . THR A 1 70 ? 8.513 -2.382 0.130 1.00 89.19 70 THR A C 1
ATOM 560 O O . THR A 1 70 ? 9.363 -2.561 1.000 1.00 89.19 70 THR A O 1
ATOM 563 N N . ARG A 1 71 ? 7.978 -3.397 -0.561 1.00 91.00 71 ARG A N 1
ATOM 564 C CA . ARG A 1 71 ? 8.374 -4.800 -0.400 1.00 91.00 71 ARG A CA 1
ATOM 565 C C . ARG A 1 71 ? 9.790 -5.027 -0.923 1.00 91.00 71 ARG A C 1
ATOM 567 O O . ARG A 1 71 ? 10.096 -4.667 -2.057 1.00 91.00 71 ARG A O 1
ATOM 574 N N . GLN A 1 72 ? 10.628 -5.684 -0.118 1.00 93.75 72 GLN A N 1
ATOM 575 C CA . GLN A 1 72 ? 12.014 -5.959 -0.508 1.00 93.75 72 GLN A CA 1
ATOM 576 C C . GLN A 1 72 ? 12.122 -6.873 -1.722 1.00 93.75 72 GLN A C 1
ATOM 578 O O . GLN A 1 72 ? 12.946 -6.621 -2.589 1.00 93.75 72 GLN A O 1
ATOM 583 N N . ILE A 1 73 ? 11.237 -7.866 -1.844 1.00 95.69 73 ILE A N 1
ATOM 584 C CA . ILE A 1 73 ? 11.216 -8.739 -3.021 1.00 95.69 73 ILE A CA 1
ATOM 585 C C . ILE A 1 73 ? 11.091 -7.934 -4.324 1.00 95.69 73 ILE A C 1
ATOM 587 O O . ILE A 1 73 ? 11.868 -8.139 -5.249 1.00 95.69 73 ILE A O 1
ATOM 591 N N . THR A 1 74 ? 10.190 -6.948 -4.371 1.00 94.31 74 THR A N 1
ATOM 592 C CA . THR A 1 74 ? 9.998 -6.111 -5.561 1.00 94.31 74 THR A CA 1
ATOM 593 C C . THR A 1 74 ? 11.174 -5.166 -5.788 1.00 94.31 74 THR A C 1
ATOM 595 O O . THR A 1 74 ? 11.583 -4.964 -6.927 1.00 94.31 74 THR A O 1
ATOM 598 N N . LYS A 1 75 ? 11.752 -4.616 -4.712 1.00 94.88 75 LYS A N 1
ATOM 599 C CA . LYS A 1 75 ? 12.957 -3.778 -4.803 1.00 94.88 75 LYS A CA 1
ATOM 600 C C . LYS A 1 75 ? 14.142 -4.545 -5.377 1.00 94.88 75 LYS A C 1
ATOM 602 O O . LYS A 1 75 ? 14.836 -4.010 -6.231 1.00 94.88 75 LYS A O 1
ATOM 607 N N . HIS A 1 76 ? 14.341 -5.792 -4.958 1.00 97.19 76 HIS A N 1
ATOM 608 C CA . HIS A 1 76 ? 15.402 -6.635 -5.498 1.00 97.19 76 HIS A CA 1
ATOM 609 C C . HIS A 1 76 ? 15.180 -6.963 -6.973 1.00 97.19 76 HIS A C 1
ATOM 611 O O . HIS A 1 76 ? 16.125 -6.873 -7.746 1.00 97.19 76 HIS A O 1
ATOM 617 N N . VAL A 1 77 ? 13.945 -7.254 -7.397 1.00 96.81 77 VAL A N 1
ATOM 618 C CA . VAL A 1 77 ? 13.639 -7.432 -8.829 1.00 96.81 77 VAL A CA 1
ATOM 619 C C . VAL A 1 77 ? 13.980 -6.167 -9.620 1.00 96.81 77 VAL A C 1
ATOM 621 O O . VAL A 1 77 ? 14.657 -6.251 -10.641 1.00 96.81 77 VAL A O 1
ATOM 624 N N . ALA A 1 78 ? 13.575 -4.992 -9.128 1.00 96.25 78 ALA A N 1
ATOM 625 C CA . ALA A 1 78 ? 13.893 -3.727 -9.782 1.00 96.25 78 ALA A CA 1
ATOM 626 C C . ALA A 1 78 ? 15.407 -3.480 -9.862 1.00 96.25 78 ALA A C 1
ATOM 628 O O . ALA A 1 78 ? 15.904 -3.077 -10.907 1.00 96.25 78 ALA A O 1
ATOM 629 N N . GLN A 1 79 ? 16.140 -3.783 -8.789 1.00 96.25 79 GLN A N 1
ATOM 630 C CA . GLN A 1 79 ? 17.594 -3.657 -8.729 1.00 96.25 79 GLN A CA 1
ATOM 631 C C . GLN A 1 79 ? 18.306 -4.611 -9.697 1.00 96.25 79 GLN A C 1
ATOM 633 O O . GLN A 1 79 ? 19.270 -4.208 -10.339 1.00 96.25 79 GLN A O 1
ATOM 638 N N . ILE A 1 80 ? 17.838 -5.857 -9.827 1.00 97.56 80 ILE A N 1
ATOM 639 C CA . ILE A 1 80 ? 18.394 -6.829 -10.781 1.00 97.56 80 ILE A CA 1
ATOM 640 C C . ILE A 1 80 ? 18.222 -6.323 -12.217 1.00 97.56 80 ILE A C 1
ATOM 642 O O . ILE A 1 80 ? 19.160 -6.399 -13.009 1.00 97.56 80 ILE A O 1
ATOM 646 N N . LEU A 1 81 ? 17.044 -5.788 -12.556 1.00 97.12 81 LEU A N 1
ATOM 647 C CA . LEU A 1 81 ? 16.792 -5.218 -13.881 1.00 97.12 81 LEU A CA 1
ATOM 648 C C . LEU A 1 81 ? 17.635 -3.955 -14.113 1.00 97.12 81 LEU A C 1
ATOM 650 O O . LEU A 1 81 ? 18.277 -3.849 -15.152 1.00 97.12 81 LEU A O 1
ATOM 654 N N . ASP A 1 82 ? 17.692 -3.042 -13.140 1.00 96.50 82 ASP A N 1
ATOM 655 C CA . ASP A 1 82 ? 18.481 -1.803 -13.222 1.00 96.50 82 ASP A CA 1
ATOM 656 C C . ASP A 1 82 ? 19.965 -2.114 -13.454 1.00 96.50 82 ASP A C 1
ATOM 658 O O . ASP A 1 82 ? 20.562 -1.595 -14.391 1.00 96.50 82 ASP A O 1
ATOM 662 N N . ALA A 1 83 ? 20.533 -3.050 -12.688 1.00 95.00 83 ALA A N 1
ATOM 663 C CA . ALA A 1 83 ? 21.926 -3.470 -12.834 1.00 95.00 83 ALA A CA 1
ATOM 664 C C . ALA A 1 83 ? 22.211 -4.154 -14.180 1.00 95.00 83 ALA A C 1
ATOM 666 O O . ALA A 1 83 ? 23.302 -4.009 -14.727 1.00 95.00 83 ALA A O 1
ATOM 667 N N . ARG A 1 84 ? 21.245 -4.906 -14.723 1.00 96.06 84 ARG A N 1
ATOM 668 C CA . ARG A 1 84 ? 21.401 -5.593 -16.010 1.00 96.06 84 ARG A CA 1
ATOM 669 C C . ARG A 1 84 ? 21.347 -4.633 -17.197 1.00 96.06 84 ARG A C 1
ATOM 671 O O . ARG A 1 84 ? 22.060 -4.854 -18.171 1.00 96.06 84 ARG A O 1
ATOM 678 N N . PHE A 1 85 ? 20.486 -3.619 -17.141 1.00 95.50 85 PHE A N 1
ATOM 679 C CA . PHE A 1 85 ? 20.249 -2.713 -18.267 1.00 95.50 85 PHE A CA 1
ATOM 680 C C . PHE A 1 85 ? 21.091 -1.429 -18.221 1.00 95.50 85 PHE A C 1
ATOM 682 O O . PHE A 1 85 ? 21.372 -0.870 -19.276 1.00 95.50 85 PHE A O 1
ATOM 689 N N . ASN A 1 86 ? 21.542 -0.987 -17.043 1.00 95.88 86 ASN A N 1
ATOM 690 C CA . ASN A 1 86 ? 22.310 0.249 -16.864 1.00 95.88 86 ASN A CA 1
ATOM 691 C C . ASN A 1 86 ? 23.770 -0.048 -16.475 1.00 95.88 86 ASN A C 1
ATOM 693 O O . ASN A 1 86 ? 24.191 0.190 -15.344 1.00 95.88 86 ASN A O 1
ATOM 697 N N . THR A 1 87 ? 24.548 -0.601 -17.409 1.00 93.31 87 THR A N 1
ATOM 698 C CA . THR A 1 87 ? 25.943 -1.026 -17.164 1.00 93.31 87 THR A CA 1
ATOM 699 C C . THR A 1 87 ? 26.994 0.041 -17.476 1.00 93.31 87 THR A C 1
ATOM 701 O O . THR A 1 87 ? 28.130 -0.067 -17.016 1.00 93.31 87 THR A O 1
ATOM 704 N N . LYS A 1 88 ? 26.642 1.067 -18.258 1.00 94.00 88 LYS A N 1
ATOM 705 C CA . LYS A 1 88 ? 27.569 2.117 -18.696 1.00 94.00 88 LYS A CA 1
ATOM 706 C C . LYS A 1 88 ? 27.837 3.128 -17.583 1.00 94.00 88 LYS A C 1
ATOM 708 O O . LYS A 1 88 ? 26.956 3.427 -16.773 1.00 94.00 88 LYS A O 1
ATOM 713 N N . ARG A 1 89 ? 29.042 3.693 -17.586 1.00 93.12 89 ARG A N 1
ATOM 714 C CA . ARG A 1 89 ? 29.458 4.761 -16.674 1.00 93.12 89 ARG A CA 1
ATOM 715 C C . ARG A 1 89 ? 29.950 5.970 -17.455 1.00 93.12 89 ARG A C 1
ATOM 717 O O . ARG A 1 89 ? 30.443 5.811 -18.569 1.00 93.12 89 ARG A O 1
ATOM 724 N N . ASP A 1 90 ? 29.747 7.151 -16.888 1.00 92.88 90 ASP A N 1
ATOM 725 C CA . ASP A 1 90 ? 30.263 8.402 -17.435 1.00 92.88 90 ASP A CA 1
ATOM 726 C C . ASP A 1 90 ? 31.730 8.632 -17.037 1.00 92.88 90 ASP A C 1
ATOM 728 O O . ASP A 1 90 ? 32.347 7.827 -16.337 1.00 92.88 90 ASP A O 1
ATOM 732 N N . GLU A 1 91 ? 32.290 9.750 -17.496 1.00 91.94 91 GLU A N 1
ATOM 733 C CA . GLU A 1 91 ? 33.674 10.166 -17.230 1.00 91.94 91 GLU A CA 1
ATOM 734 C C . GLU A 1 91 ? 33.981 10.341 -15.730 1.00 91.94 91 GLU A C 1
ATOM 736 O O . GLU A 1 91 ? 35.141 10.303 -15.331 1.00 91.94 91 GLU A O 1
ATOM 741 N N . ASN A 1 92 ? 32.950 10.480 -14.888 1.00 91.94 92 ASN A N 1
ATOM 742 C CA . ASN A 1 92 ? 33.052 10.627 -13.436 1.00 91.94 92 ASN A CA 1
ATOM 743 C C . ASN A 1 92 ? 32.691 9.331 -12.684 1.00 91.94 92 ASN A C 1
ATOM 745 O O . ASN A 1 92 ? 32.349 9.381 -11.501 1.00 91.94 92 ASN A O 1
ATOM 749 N N . ASP A 1 93 ? 32.726 8.178 -13.360 1.00 89.06 93 ASP A N 1
ATOM 750 C CA . ASP A 1 93 ? 32.398 6.856 -12.809 1.00 89.06 93 ASP A CA 1
ATOM 751 C C . ASP A 1 93 ? 30.941 6.717 -12.307 1.00 89.06 93 ASP A C 1
ATOM 753 O O . ASP A 1 93 ? 30.588 5.806 -11.551 1.00 89.06 93 ASP A O 1
ATOM 757 N N . LYS A 1 94 ? 30.033 7.595 -12.746 1.00 91.62 94 LYS A N 1
ATOM 758 C CA . LYS A 1 94 ? 28.617 7.535 -12.377 1.00 91.62 94 LYS A CA 1
ATOM 759 C C . LYS A 1 94 ? 27.841 6.695 -13.385 1.00 91.62 94 LYS A C 1
ATOM 761 O O . LYS A 1 94 ? 28.007 6.811 -14.595 1.00 91.62 94 LYS A O 1
ATOM 766 N N . VAL A 1 95 ? 26.941 5.852 -12.876 1.00 90.62 95 VAL A N 1
ATOM 767 C CA . VAL A 1 95 ? 26.081 4.995 -13.708 1.00 90.62 95 VAL A CA 1
ATOM 768 C C . VAL A 1 95 ? 25.167 5.844 -14.595 1.00 90.62 95 VAL A C 1
ATOM 770 O O . VAL A 1 95 ? 24.357 6.631 -14.089 1.00 90.62 95 VAL A O 1
ATOM 773 N N . ILE A 1 96 ? 25.258 5.627 -15.906 1.00 92.06 96 ILE A N 1
ATOM 774 C CA . ILE A 1 96 ? 24.362 6.205 -16.908 1.00 92.06 96 ILE A CA 1
ATOM 775 C C . ILE A 1 96 ? 23.087 5.356 -16.935 1.00 92.06 96 ILE A C 1
ATOM 777 O O . ILE A 1 96 ? 23.133 4.152 -17.188 1.00 92.06 96 ILE A O 1
ATOM 781 N N . ARG A 1 97 ? 21.941 5.975 -16.631 1.00 92.88 97 ARG A N 1
ATOM 782 C CA . ARG A 1 97 ? 20.637 5.294 -16.578 1.00 92.88 97 ARG A CA 1
ATOM 783 C C . ARG A 1 97 ? 19.831 5.552 -17.844 1.00 92.88 97 ARG A C 1
ATOM 785 O O . ARG A 1 97 ? 18.973 6.435 -17.856 1.00 92.88 97 ARG A O 1
ATOM 792 N N . ASP A 1 98 ? 20.102 4.753 -18.869 1.00 92.81 98 ASP A N 1
ATOM 793 C CA . ASP A 1 98 ? 19.351 4.760 -20.129 1.00 92.81 98 ASP A CA 1
ATOM 794 C C . ASP A 1 98 ? 17.950 4.146 -19.934 1.00 92.81 98 ASP A C 1
ATOM 796 O O . ASP A 1 98 ? 16.960 4.633 -20.482 1.00 92.81 98 ASP A O 1
ATOM 800 N N . VAL A 1 99 ? 17.840 3.105 -19.098 1.00 95.19 99 VAL A N 1
ATOM 801 C CA . VAL A 1 99 ? 16.582 2.400 -18.814 1.00 95.19 99 VAL A CA 1
ATOM 802 C C . VAL A 1 99 ? 16.072 2.756 -17.420 1.00 95.19 99 VAL A C 1
ATOM 804 O O . VAL A 1 99 ? 16.729 2.503 -16.412 1.00 95.19 99 VAL A O 1
ATOM 807 N N . LYS A 1 100 ? 14.855 3.302 -17.333 1.00 95.12 100 LYS A N 1
ATOM 808 C CA . LYS A 1 100 ? 14.194 3.588 -16.050 1.00 95.12 100 LYS A CA 1
ATOM 809 C C . LYS A 1 100 ? 13.347 2.398 -15.611 1.00 95.12 100 LYS A C 1
ATOM 811 O O . LYS A 1 100 ? 12.308 2.119 -16.201 1.00 95.12 100 LYS A O 1
ATOM 816 N N . VAL A 1 101 ? 13.760 1.722 -14.541 1.00 94.94 101 VAL A N 1
ATOM 817 C CA . VAL A 1 101 ? 12.974 0.635 -13.943 1.00 94.94 101 VAL A CA 1
ATOM 818 C C . VAL A 1 101 ? 11.950 1.211 -12.965 1.00 94.94 101 VAL A C 1
ATOM 820 O O . VAL A 1 101 ? 12.299 1.699 -11.890 1.00 94.94 101 VAL A O 1
ATOM 823 N N . ILE A 1 102 ? 10.673 1.149 -13.339 1.00 94.19 102 ILE A N 1
ATOM 824 C CA . ILE A 1 102 ? 9.556 1.691 -12.555 1.00 94.19 102 ILE A CA 1
ATOM 825 C C . ILE A 1 102 ? 8.833 0.544 -11.846 1.00 94.19 102 ILE A C 1
ATOM 827 O O . ILE A 1 102 ? 8.538 -0.490 -12.441 1.00 94.19 102 ILE A O 1
ATOM 831 N N . THR A 1 103 ? 8.527 0.726 -10.560 1.00 94.00 103 THR A N 1
ATOM 832 C CA . THR A 1 103 ? 7.707 -0.219 -9.788 1.00 94.00 103 THR A CA 1
ATOM 833 C C . THR A 1 103 ? 6.384 0.430 -9.413 1.00 94.00 103 THR A C 1
ATOM 835 O O . THR A 1 103 ? 6.359 1.543 -8.890 1.00 94.00 103 THR A O 1
ATOM 838 N N . LEU A 1 104 ? 5.282 -0.275 -9.662 1.00 92.19 104 LEU A N 1
ATOM 839 C CA . LEU A 1 104 ? 3.931 0.194 -9.362 1.00 92.19 104 LEU A CA 1
ATOM 840 C C . LEU A 1 104 ? 3.250 -0.729 -8.358 1.00 92.19 104 LEU A C 1
ATOM 842 O O . LEU A 1 104 ? 3.407 -1.952 -8.399 1.00 92.19 104 LEU A O 1
ATOM 846 N N . LYS A 1 105 ? 2.430 -0.149 -7.478 1.00 92.44 105 LYS A N 1
ATOM 847 C CA . LYS A 1 105 ? 1.513 -0.935 -6.654 1.00 92.44 105 LYS A CA 1
ATOM 848 C C . LYS A 1 105 ? 0.305 -1.373 -7.464 1.00 92.44 105 LYS A C 1
ATOM 850 O O . LYS A 1 105 ? -0.340 -0.563 -8.119 1.00 92.44 105 LYS A O 1
ATOM 855 N N . SER A 1 106 ? -0.094 -2.632 -7.295 1.00 88.31 106 SER A N 1
ATOM 856 C CA . SER A 1 106 ? -1.277 -3.206 -7.954 1.00 88.31 106 SER A CA 1
ATOM 857 C C . SER A 1 106 ? -2.585 -2.459 -7.665 1.00 88.31 106 SER A C 1
ATOM 859 O O . SER A 1 106 ? -3.535 -2.563 -8.444 1.00 88.31 106 SER A O 1
ATOM 861 N N . ASN A 1 107 ? -2.652 -1.693 -6.569 1.00 91.00 107 ASN A N 1
ATOM 862 C CA . ASN A 1 107 ? -3.807 -0.853 -6.265 1.00 91.00 107 ASN A CA 1
ATOM 863 C C . ASN A 1 107 ? -4.033 0.236 -7.327 1.00 91.00 107 ASN A C 1
ATOM 865 O O . ASN A 1 107 ? -5.185 0.523 -7.624 1.00 91.00 107 ASN A O 1
ATOM 869 N N . LEU A 1 108 ? -2.971 0.780 -7.933 1.00 91.94 108 LEU A N 1
ATOM 870 C CA . LEU A 1 108 ? -3.079 1.812 -8.971 1.00 91.94 108 LEU A CA 1
ATOM 871 C C . LEU A 1 108 ? -3.800 1.275 -10.211 1.00 91.94 108 LEU A C 1
ATOM 873 O O . LEU A 1 108 ? -4.830 1.808 -10.607 1.00 91.94 108 LEU A O 1
ATOM 877 N N . VAL A 1 109 ? -3.343 0.142 -10.753 1.00 93.31 109 VAL A N 1
ATOM 878 C CA . VAL A 1 109 ? -4.019 -0.517 -11.885 1.00 93.31 109 VAL A CA 1
ATOM 879 C C . VAL A 1 109 ? -5.425 -0.982 -11.508 1.00 93.31 109 VAL A C 1
ATOM 881 O O . VAL A 1 109 ? -6.346 -0.910 -12.316 1.00 93.31 109 VAL A O 1
ATOM 884 N N . SER A 1 110 ? -5.633 -1.420 -10.265 1.00 93.31 110 SER A N 1
ATOM 885 C CA . SER A 1 110 ? -6.969 -1.805 -9.794 1.00 93.31 110 SER A CA 1
ATOM 886 C C . SER A 1 110 ? -7.937 -0.617 -9.734 1.00 93.31 110 SER A C 1
ATOM 888 O O . SER A 1 110 ? -9.117 -0.791 -10.031 1.00 93.31 110 SER A O 1
ATOM 890 N N . GLN A 1 111 ? -7.463 0.570 -9.346 1.00 93.19 111 GLN A N 1
ATOM 891 C CA . GLN A 1 111 ? -8.242 1.811 -9.360 1.00 93.19 111 GLN A CA 1
ATOM 892 C C . GLN A 1 111 ? -8.530 2.254 -10.794 1.00 93.19 111 GLN A C 1
ATOM 894 O O . GLN A 1 111 ? -9.698 2.423 -11.133 1.00 93.19 111 GLN A O 1
ATOM 899 N N . PHE A 1 112 ? -7.505 2.291 -11.649 1.00 94.75 112 PHE A N 1
ATOM 900 C CA . PHE A 1 112 ? -7.634 2.608 -13.073 1.00 94.75 112 PHE A CA 1
ATOM 901 C C . PHE A 1 112 ? -8.694 1.734 -13.761 1.00 94.75 112 PHE A C 1
ATOM 903 O O . PHE A 1 112 ? -9.604 2.225 -14.424 1.00 94.75 112 PHE A O 1
ATOM 910 N N . ARG A 1 113 ? -8.660 0.417 -13.524 1.00 95.44 113 ARG A N 1
ATOM 911 C CA . ARG A 1 113 ? -9.670 -0.513 -14.046 1.00 95.44 113 ARG A CA 1
ATOM 912 C C . ARG A 1 113 ? -11.093 -0.167 -13.611 1.00 95.44 113 ARG A C 1
ATOM 914 O O . ARG A 1 113 ? -12.012 -0.308 -14.408 1.00 95.44 113 ARG A O 1
ATOM 921 N N . LYS A 1 114 ? -11.297 0.234 -12.354 1.00 94.88 114 LYS A N 1
ATOM 922 C CA . LYS A 1 114 ? -12.632 0.582 -11.842 1.00 94.88 114 LYS A CA 1
ATOM 923 C C . LYS A 1 114 ? -13.139 1.887 -12.440 1.00 94.88 114 LYS A C 1
ATOM 925 O O . LYS A 1 114 ? -14.302 1.951 -12.818 1.00 94.88 114 LYS A O 1
ATOM 930 N N . GLU A 1 115 ? -12.268 2.884 -12.523 1.00 95.69 115 GLU A N 1
ATOM 931 C CA . GLU A 1 115 ? -12.586 4.214 -13.040 1.00 95.69 115 GLU A CA 1
ATOM 932 C C . GLU A 1 115 ? -12.989 4.160 -14.518 1.00 95.69 115 GLU A C 1
ATOM 934 O O . GLU A 1 115 ? -14.039 4.674 -14.895 1.00 95.69 115 GLU A O 1
ATOM 939 N N . PHE A 1 116 ? -12.236 3.411 -15.327 1.00 95.75 116 PHE A N 1
ATOM 940 C CA . PHE A 1 116 ? -12.479 3.269 -16.767 1.00 95.75 116 PHE A CA 1
ATOM 941 C C . PHE A 1 116 ? -13.265 2.005 -17.151 1.00 95.75 116 PHE A C 1
ATOM 943 O O . PHE A 1 116 ? -13.361 1.663 -18.326 1.00 95.75 116 PHE A O 1
ATOM 950 N N . LYS A 1 117 ? -13.857 1.305 -16.171 1.00 96.12 117 LYS A N 1
ATOM 951 C CA . LYS A 1 117 ? -14.710 0.113 -16.369 1.00 96.12 117 LYS A CA 1
ATOM 952 C C . LYS A 1 117 ? -14.030 -1.062 -17.105 1.00 96.12 117 LYS A C 1
ATOM 954 O O . LYS A 1 117 ? -14.694 -1.872 -17.747 1.00 96.12 117 LYS A O 1
ATOM 959 N N . PHE A 1 118 ? -12.716 -1.228 -16.948 1.00 94.38 118 PHE A N 1
ATOM 960 C CA . PHE A 1 118 ? -11.953 -2.387 -17.434 1.00 94.38 118 PHE A CA 1
ATOM 961 C C . PHE A 1 118 ? -11.980 -3.551 -16.434 1.00 94.38 118 PHE A C 1
ATOM 963 O O . PHE A 1 118 ? -10.982 -3.855 -15.762 1.00 94.38 118 PHE A O 1
ATOM 970 N N . TYR A 1 119 ? -13.131 -4.211 -16.323 1.00 92.25 119 TYR A N 1
ATOM 971 C CA . TYR A 1 119 ? -13.330 -5.306 -15.375 1.00 92.25 119 TYR A CA 1
ATOM 972 C C . TYR A 1 119 ? -12.426 -6.510 -15.663 1.00 92.25 119 TYR A C 1
ATOM 974 O O . TYR A 1 119 ? -12.160 -6.875 -16.806 1.00 92.25 119 TYR A O 1
ATOM 982 N N . LYS A 1 120 ? -11.946 -7.134 -14.587 1.00 93.00 120 LYS A N 1
ATOM 983 C CA . LYS A 1 120 ? -11.092 -8.320 -14.625 1.00 93.00 120 LYS A CA 1
ATOM 984 C C . LYS A 1 120 ? -11.831 -9.485 -13.978 1.00 93.00 120 LYS A C 1
ATOM 986 O O . LYS A 1 120 ? -12.108 -9.428 -12.781 1.00 93.00 120 LYS A O 1
ATOM 991 N N . VAL A 1 121 ? -12.074 -10.535 -14.757 1.00 93.62 121 VAL A N 1
ATOM 992 C CA . VAL A 1 121 ? -12.646 -11.812 -14.308 1.00 93.62 121 VAL A CA 1
ATOM 993 C C . VAL A 1 121 ? -11.605 -12.890 -14.590 1.00 93.62 121 VAL A C 1
ATOM 995 O O . VAL A 1 121 ? -11.236 -13.093 -15.743 1.00 93.62 121 VAL A O 1
ATOM 998 N N . ARG A 1 122 ? -11.049 -13.504 -13.541 1.00 92.44 122 ARG A N 1
ATOM 999 C CA . ARG A 1 122 ? -9.924 -14.455 -13.674 1.00 92.44 122 ARG A CA 1
ATOM 1000 C C . ARG A 1 122 ? -10.397 -15.842 -14.092 1.00 92.44 122 ARG A C 1
ATOM 1002 O O . ARG A 1 122 ? -9.638 -16.604 -14.662 1.00 92.44 122 ARG A O 1
ATOM 1009 N N . GLU A 1 123 ? -11.651 -16.137 -13.792 1.00 95.19 123 GLU A N 1
ATOM 1010 C CA . GLU A 1 123 ? -12.304 -17.424 -13.976 1.00 95.19 123 GLU A CA 1
ATOM 1011 C C . GLU A 1 123 ? -12.630 -17.703 -15.450 1.00 95.19 123 GLU A C 1
ATOM 1013 O O . GLU A 1 123 ? -12.856 -18.849 -15.816 1.00 95.19 123 GLU A O 1
ATOM 1018 N N . ILE A 1 124 ? -12.649 -16.665 -16.297 1.00 93.31 124 ILE A N 1
ATOM 1019 C CA . ILE A 1 124 ? -12.915 -16.806 -17.734 1.00 93.31 124 ILE A CA 1
ATOM 1020 C C . ILE A 1 124 ? -11.663 -17.293 -18.471 1.00 93.31 124 ILE A C 1
ATOM 1022 O O . ILE A 1 124 ? -11.766 -18.178 -19.316 1.00 93.31 124 ILE A O 1
ATOM 1026 N N . ASN A 1 125 ? -10.500 -16.682 -18.203 1.00 93.75 125 ASN A N 1
ATOM 1027 C CA . ASN A 1 125 ? -9.222 -17.034 -18.829 1.00 93.75 125 ASN A CA 1
ATOM 1028 C C . ASN A 1 125 ? -8.001 -16.394 -18.128 1.00 93.75 125 ASN A C 1
ATOM 1030 O O . ASN A 1 125 ? -8.102 -15.500 -17.275 1.00 93.75 125 ASN A O 1
ATOM 1034 N N . ASP A 1 126 ? -6.815 -16.795 -18.590 1.00 94.25 126 ASP A N 1
ATOM 1035 C CA . ASP A 1 126 ? -5.516 -16.331 -18.092 1.00 94.25 126 ASP A CA 1
ATOM 1036 C C . ASP A 1 126 ? -5.006 -15.027 -18.733 1.00 94.25 126 ASP A C 1
ATOM 1038 O O . ASP A 1 126 ? -3.951 -14.511 -18.349 1.00 94.25 126 ASP A O 1
ATOM 1042 N N . TYR A 1 127 ? -5.755 -14.407 -19.657 1.00 95.25 127 TYR A N 1
ATOM 1043 C CA . TYR A 1 127 ? -5.331 -13.160 -20.325 1.00 95.25 127 TYR A CA 1
ATOM 1044 C C . TYR A 1 127 ? -5.177 -11.992 -19.356 1.00 95.25 127 TYR A C 1
ATOM 1046 O O . TYR A 1 127 ? -4.521 -10.992 -19.648 1.00 95.25 127 TYR A O 1
ATOM 1054 N N . HIS A 1 128 ? -5.743 -12.120 -18.161 1.00 93.50 128 HIS A N 1
ATOM 1055 C CA . HIS A 1 128 ? -5.645 -11.115 -17.128 1.00 93.50 128 HIS A CA 1
ATOM 1056 C C . HIS A 1 128 ? -4.199 -10.785 -16.718 1.00 93.50 128 HIS A C 1
ATOM 1058 O O . HIS A 1 128 ? -3.959 -9.669 -16.261 1.00 93.50 128 HIS A O 1
ATOM 1064 N N . HIS A 1 129 ? -3.245 -11.708 -16.887 1.00 94.75 129 HIS A N 1
ATOM 1065 C CA . HIS A 1 129 ? -1.823 -11.427 -16.677 1.00 94.75 129 HIS A CA 1
ATOM 1066 C C . HIS A 1 129 ? -1.267 -10.476 -17.742 1.00 94.75 129 HIS A C 1
ATOM 1068 O O . HIS A 1 129 ? -0.624 -9.484 -17.396 1.00 94.75 129 HIS A O 1
ATOM 1074 N N . ALA A 1 130 ? -1.572 -10.729 -19.019 1.00 96.06 130 ALA A N 1
ATOM 1075 C CA . ALA A 1 130 ? -1.165 -9.871 -20.130 1.00 96.06 130 ALA A CA 1
ATOM 1076 C C . ALA A 1 130 ? -1.816 -8.484 -20.031 1.00 96.06 130 ALA A C 1
ATOM 1078 O O . ALA A 1 130 ? -1.135 -7.466 -20.141 1.00 96.06 130 ALA A O 1
ATOM 1079 N N . HIS A 1 131 ? -3.117 -8.430 -19.727 1.00 96.00 131 HIS A N 1
ATOM 1080 C CA . HIS A 1 131 ? -3.825 -7.165 -19.540 1.00 96.00 131 HIS A CA 1
ATOM 1081 C C . HIS A 1 131 ? -3.266 -6.357 -18.362 1.00 96.00 131 HIS A C 1
ATOM 1083 O O . HIS A 1 131 ? -3.161 -5.139 -18.457 1.00 96.00 131 HIS A O 1
ATOM 1089 N N . ASP A 1 132 ? -2.914 -7.001 -17.245 1.00 94.81 132 ASP A N 1
ATOM 1090 C CA . ASP A 1 132 ? -2.300 -6.298 -16.114 1.00 94.81 132 ASP A CA 1
ATOM 1091 C C . ASP A 1 132 ? -0.900 -5.776 -16.457 1.00 94.81 132 ASP A C 1
ATOM 1093 O O . ASP A 1 132 ? -0.569 -4.657 -16.072 1.00 94.81 132 ASP A O 1
ATOM 1097 N N . ALA A 1 133 ? -0.090 -6.543 -17.194 1.00 95.81 133 ALA A N 1
ATOM 1098 C CA . ALA A 1 133 ? 1.222 -6.091 -17.656 1.00 95.81 133 ALA A CA 1
ATOM 1099 C C . ALA A 1 133 ? 1.107 -4.880 -18.595 1.00 95.81 133 ALA A C 1
ATOM 1101 O O . ALA A 1 133 ? 1.805 -3.887 -18.397 1.00 95.81 133 ALA A O 1
ATOM 1102 N N . TYR A 1 134 ? 0.174 -4.926 -19.550 1.00 96.69 134 TYR A N 1
ATOM 1103 C CA . TYR A 1 134 ? -0.124 -3.807 -20.443 1.00 96.69 134 TYR A CA 1
ATOM 1104 C C . TYR A 1 134 ? -0.561 -2.559 -19.666 1.00 96.69 134 TYR A C 1
ATOM 1106 O O . TYR A 1 134 ? 0.006 -1.484 -19.844 1.00 96.69 134 TYR A O 1
ATOM 1114 N N . LEU A 1 135 ? -1.519 -2.696 -18.744 1.00 96.38 135 LEU A N 1
ATOM 1115 C CA . LEU A 1 135 ? -1.992 -1.559 -17.953 1.00 96.38 135 LEU A CA 1
ATOM 1116 C C . LEU A 1 135 ? -0.926 -1.011 -16.999 1.00 96.38 135 LEU A C 1
ATOM 1118 O O . LEU A 1 135 ? -0.908 0.190 -16.759 1.00 96.38 135 LEU A O 1
ATOM 1122 N N . ASN A 1 136 ? -0.025 -1.846 -16.472 1.00 95.06 136 ASN A N 1
ATOM 1123 C CA . ASN A 1 136 ? 1.119 -1.357 -15.698 1.00 95.06 136 ASN A CA 1
ATOM 1124 C C . ASN A 1 136 ? 2.025 -0.455 -16.546 1.00 95.06 136 ASN A C 1
ATOM 1126 O O . ASN A 1 136 ? 2.499 0.553 -16.034 1.00 95.06 136 ASN A O 1
ATOM 1130 N N . ALA A 1 137 ? 2.259 -0.800 -17.817 1.00 95.50 137 ALA A N 1
ATOM 1131 C CA . ALA A 1 137 ? 3.030 0.051 -18.717 1.00 95.50 137 ALA A CA 1
ATOM 1132 C C . ALA A 1 137 ? 2.301 1.380 -18.963 1.00 95.50 137 ALA A C 1
ATOM 1134 O O . ALA A 1 137 ? 2.873 2.423 -18.687 1.00 95.50 137 ALA A O 1
ATOM 1135 N N . VAL A 1 138 ? 1.020 1.336 -19.352 1.00 95.00 138 VAL A N 1
ATOM 1136 C CA . VAL A 1 138 ? 0.204 2.536 -19.630 1.00 95.00 138 VAL A CA 1
ATOM 1137 C C . VAL A 1 138 ? 0.092 3.475 -18.425 1.00 95.00 138 VAL A C 1
ATOM 1139 O O . VAL A 1 138 ? 0.123 4.685 -18.591 1.00 95.00 138 VAL A O 1
ATOM 1142 N N . VAL A 1 139 ? -0.064 2.940 -17.211 1.00 93.19 139 VAL A N 1
ATOM 1143 C CA . VAL A 1 139 ? -0.194 3.752 -15.985 1.00 93.19 139 VAL A CA 1
ATOM 1144 C C . VAL A 1 139 ? 1.167 4.246 -15.475 1.00 93.19 139 VAL A C 1
ATOM 1146 O O . VAL A 1 139 ? 1.229 5.224 -14.735 1.00 93.19 139 VAL A O 1
ATOM 1149 N N . GLY A 1 140 ? 2.251 3.538 -15.798 1.00 89.00 140 GLY A N 1
ATOM 1150 C CA . GLY A 1 140 ? 3.595 3.823 -15.295 1.00 89.00 140 GLY A CA 1
ATOM 1151 C C . GLY A 1 140 ? 4.412 4.801 -16.130 1.00 89.00 140 GLY A C 1
ATOM 1152 O O . GLY A 1 140 ? 5.404 5.316 -15.612 1.00 89.00 140 GLY A O 1
ATOM 1153 N N . THR A 1 141 ? 4.029 5.015 -17.389 1.00 86.12 141 THR A N 1
ATOM 1154 C CA . THR A 1 141 ? 4.658 5.946 -18.339 1.00 86.12 141 THR A CA 1
ATOM 1155 C C . THR A 1 141 ? 3.839 7.213 -18.482 1.00 86.12 141 THR A C 1
ATOM 1157 O O . THR A 1 141 ? 4.449 8.299 -18.409 1.00 86.12 141 THR A O 1
#

InterPro domains:
  IPR028629 CRISPR-associated endonuclease Cas9 [TIGR01865] (1-140)
  IPR033114 Cas9-type HNH domain [PS51749] (1-67)
  IPR055228 Cas9, RuvC domain [PF22702] (71-141)

pLDDT: mean 91.88, std 6.15, range [60.5, 97.94]